Protein AF-A0ABD7MRT3-F1 (afdb_monomer)

Sequence (87 aa):
MLYPLFITISSAVLTITAAISATKAKPQHPLVGEKSAKASAWFGGASLLYLGAVILILLEMKWLAVTAGLIGLIAAATGFALSSFRK

Organism: Corynebacterium ulcerans (NCBI:txid65058)

Solvent-accessible surface area (backbone atoms only — not comparable to full-atom values): 4106 Å² total; per-residue (Å²): 115,66,66,67,46,52,52,32,51,52,50,20,53,55,24,44,53,33,18,58,27,12,68,31,93,73,38,81,35,94,65,24,64,37,60,19,68,68,18,17,52,26,12,42,51,15,17,53,26,17,52,49,18,45,55,26,50,76,69,66,39,55,69,60,17,51,51,30,40,52,55,15,49,54,29,36,52,50,13,30,47,53,14,60,65,72,133

Structure (mmCIF, N/CA/C/O backbone):
data_AF-A0ABD7MRT3-F1
#
_entry.id   AF-A0ABD7MRT3-F1
#
loop_
_atom_site.group_PDB
_atom_site.id
_atom_site.type_symbol
_atom_site.label_atom_id
_atom_site.label_alt_id
_atom_site.label_comp_id
_atom_site.label_asym_id
_atom_site.label_entity_id
_atom_site.label_seq_id
_atom_site.pdbx_PDB_ins_code
_atom_site.Cartn_x
_atom_site.Cartn_y
_atom_site.Cartn_z
_atom_site.occupancy
_atom_site.B_iso_or_equiv
_atom_site.auth_seq_id
_atom_site.auth_comp_id
_atom_site.auth_asym_id
_atom_site.auth_atom_id
_atom_site.pdbx_PDB_model_num
ATOM 1 N N . MET A 1 1 ? -14.537 -6.800 13.450 1.00 63.28 1 MET A N 1
ATOM 2 C CA . MET A 1 1 ? -13.538 -5.712 13.323 1.00 63.28 1 MET A CA 1
ATOM 3 C C . MET A 1 1 ? -12.160 -6.221 12.908 1.00 63.28 1 MET A C 1
ATOM 5 O O . MET A 1 1 ? -11.548 -5.615 12.044 1.00 63.28 1 MET A O 1
ATOM 9 N N . LEU A 1 2 ? -11.702 -7.356 13.449 1.00 80.94 2 LEU A N 1
ATOM 10 C CA . LEU A 1 2 ? -10.386 -7.931 13.139 1.00 80.94 2 LEU A CA 1
ATOM 11 C C . LEU A 1 2 ? -10.177 -8.274 11.653 1.00 80.94 2 LEU A C 1
ATOM 13 O O . LEU A 1 2 ? -9.141 -7.943 11.100 1.00 80.94 2 LEU A O 1
ATOM 17 N N . TYR A 1 3 ? -11.167 -8.873 10.986 1.00 85.12 3 TYR A N 1
ATOM 18 C CA . TYR A 1 3 ? -11.055 -9.255 9.571 1.00 85.12 3 TYR A CA 1
ATOM 19 C C . TYR A 1 3 ? -10.725 -8.086 8.612 1.00 85.12 3 TYR A C 1
ATOM 21 O O . TYR A 1 3 ? -9.692 -8.154 7.945 1.00 85.12 3 TYR A O 1
ATOM 29 N N . PRO A 1 4 ? -11.516 -6.989 8.551 1.00 85.75 4 PRO A N 1
ATOM 30 C CA . PRO A 1 4 ? -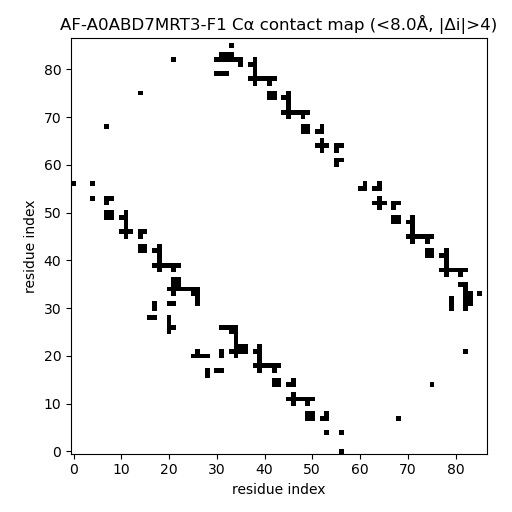11.182 -5.858 7.683 1.00 85.75 4 PRO A CA 1
ATOM 31 C C . PRO A 1 4 ? -9.871 -5.177 8.089 1.00 85.75 4 PRO A C 1
ATOM 33 O O . PRO A 1 4 ? -9.147 -4.694 7.224 1.00 85.75 4 PRO A O 1
ATOM 36 N N . LEU A 1 5 ? -9.526 -5.180 9.379 1.00 89.94 5 LEU A N 1
ATOM 37 C CA . LEU A 1 5 ? -8.257 -4.643 9.864 1.00 89.94 5 LEU A CA 1
ATOM 38 C C . LEU A 1 5 ? -7.063 -5.445 9.321 1.00 89.94 5 LEU A C 1
ATOM 40 O O . LEU A 1 5 ? -6.163 -4.860 8.723 1.00 89.94 5 LEU A O 1
ATOM 44 N N . PHE A 1 6 ? -7.082 -6.775 9.461 1.00 92.94 6 PHE A N 1
ATOM 45 C CA . PHE A 1 6 ? -6.011 -7.647 8.971 1.00 92.94 6 PHE A CA 1
ATOM 46 C C . PHE A 1 6 ? -5.828 -7.532 7.462 1.00 92.94 6 PHE A C 1
ATOM 48 O O . PHE A 1 6 ? -4.702 -7.354 7.010 1.00 92.94 6 PHE A O 1
ATOM 55 N N . ILE A 1 7 ? -6.919 -7.543 6.690 1.00 92.75 7 ILE A N 1
ATOM 56 C CA . ILE A 1 7 ? -6.845 -7.374 5.232 1.00 92.75 7 ILE A CA 1
ATOM 57 C C . ILE A 1 7 ? -6.217 -6.033 4.868 1.00 92.75 7 ILE A C 1
ATOM 59 O O . ILE A 1 7 ? -5.344 -5.979 4.009 1.00 92.75 7 ILE A O 1
ATOM 63 N N . THR A 1 8 ? -6.627 -4.952 5.530 1.00 93.25 8 THR A N 1
ATOM 64 C CA . THR A 1 8 ? -6.120 -3.610 5.217 1.00 93.25 8 THR A CA 1
ATOM 65 C C . THR A 1 8 ? -4.630 -3.487 5.549 1.00 93.25 8 THR A C 1
ATOM 67 O O . THR A 1 8 ? -3.871 -2.925 4.761 1.00 93.25 8 THR A O 1
ATOM 70 N N . ILE A 1 9 ? -4.183 -4.080 6.663 1.00 94.44 9 ILE A N 1
ATOM 71 C CA . ILE A 1 9 ? -2.759 -4.156 7.026 1.00 94.44 9 ILE A CA 1
ATOM 72 C C . ILE A 1 9 ? -1.982 -4.990 6.001 1.00 94.44 9 ILE A C 1
ATOM 74 O O . ILE A 1 9 ? -0.938 -4.547 5.523 1.00 94.44 9 ILE A O 1
ATOM 78 N N . SER A 1 10 ? -2.483 -6.168 5.623 1.00 95.62 10 SER A N 1
ATOM 79 C CA . SER A 1 10 ? -1.845 -7.015 4.609 1.00 95.62 10 SER A CA 1
ATOM 80 C C . SER A 1 10 ? -1.724 -6.298 3.265 1.00 95.62 10 SER A C 1
ATOM 82 O O . SER A 1 10 ? -0.664 -6.358 2.644 1.00 95.62 10 SER A O 1
ATOM 84 N N . SER A 1 11 ? -2.758 -5.564 2.848 1.00 94.06 11 SER A N 1
ATOM 85 C CA . SER A 1 11 ? -2.722 -4.732 1.644 1.00 94.06 11 SER A CA 1
ATOM 86 C C . SER A 1 11 ? -1.674 -3.627 1.742 1.00 94.06 11 SER A C 1
ATOM 88 O O . SER A 1 11 ? -0.916 -3.448 0.794 1.00 94.06 11 SER A O 1
ATOM 90 N N . ALA A 1 12 ? -1.561 -2.941 2.887 1.00 94.12 12 ALA A N 1
ATOM 91 C CA . ALA A 1 12 ? -0.523 -1.931 3.099 1.00 94.12 12 ALA A CA 1
ATOM 92 C C . ALA A 1 12 ? 0.884 -2.527 2.956 1.00 94.12 12 ALA A C 1
ATOM 94 O O . ALA A 1 12 ? 1.719 -1.977 2.242 1.00 94.12 12 ALA A O 1
ATOM 95 N N . VAL A 1 13 ? 1.144 -3.673 3.592 1.00 95.75 13 VAL A N 1
ATOM 96 C CA . VAL A 1 13 ? 2.441 -4.359 3.492 1.00 95.75 13 VAL A CA 1
ATOM 97 C C . VAL A 1 13 ? 2.731 -4.747 2.043 1.00 95.75 13 VAL A C 1
ATOM 99 O O . VAL A 1 13 ? 3.815 -4.451 1.541 1.00 95.75 13 VAL A O 1
ATOM 102 N N . LEU A 1 14 ? 1.751 -5.338 1.358 1.00 95.25 14 LEU A N 1
ATOM 103 C CA . LEU A 1 14 ? 1.868 -5.763 -0.035 1.00 95.25 14 LEU A CA 1
ATOM 104 C C . LEU A 1 14 ? 2.194 -4.591 -0.973 1.00 95.25 14 LEU A C 1
ATOM 106 O O . LEU A 1 14 ? 3.032 -4.718 -1.869 1.00 95.25 14 LEU A O 1
ATOM 110 N N . THR A 1 15 ? 1.558 -3.434 -0.781 1.00 95.19 15 THR A N 1
ATOM 111 C CA . THR A 1 15 ? 1.834 -2.253 -1.604 1.00 95.19 15 THR A CA 1
ATOM 112 C C . THR A 1 15 ? 3.163 -1.588 -1.246 1.00 95.19 15 THR A C 1
ATOM 114 O O . THR A 1 15 ? 3.834 -1.085 -2.147 1.00 95.19 15 THR A O 1
ATOM 117 N N . ILE A 1 16 ? 3.616 -1.646 0.012 1.00 95.62 16 ILE A N 1
ATOM 118 C CA . ILE A 1 16 ? 4.947 -1.150 0.409 1.00 95.62 16 ILE A CA 1
ATOM 119 C C . ILE A 1 16 ? 6.035 -1.987 -0.266 1.00 95.62 16 ILE A C 1
ATOM 121 O O . ILE A 1 16 ? 6.960 -1.442 -0.876 1.00 95.62 16 ILE A O 1
ATOM 125 N N . THR A 1 17 ? 5.923 -3.315 -0.205 1.00 94.69 17 THR A N 1
ATOM 126 C CA . THR A 1 17 ? 6.898 -4.216 -0.830 1.00 94.69 17 THR A CA 1
ATOM 127 C C . THR A 1 17 ? 6.898 -4.080 -2.351 1.00 94.69 17 THR A C 1
ATOM 129 O O . THR A 1 17 ? 7.972 -4.101 -2.963 1.00 94.69 17 THR A O 1
ATOM 132 N N . ALA A 1 18 ? 5.731 -3.858 -2.964 1.00 91.56 18 ALA A N 1
ATOM 133 C CA . ALA A 1 18 ? 5.618 -3.545 -4.387 1.00 91.56 18 ALA A CA 1
ATOM 134 C C . ALA A 1 18 ? 6.297 -2.210 -4.739 1.00 91.56 18 ALA A C 1
ATOM 136 O O . ALA A 1 18 ? 7.078 -2.159 -5.690 1.00 91.56 18 ALA A O 1
ATOM 137 N N . ALA A 1 19 ? 6.080 -1.152 -3.950 1.00 92.88 19 ALA A N 1
ATOM 138 C CA . ALA A 1 19 ? 6.709 0.151 -4.165 1.00 92.88 19 ALA A CA 1
ATOM 139 C C . ALA A 1 19 ? 8.239 0.039 -4.152 1.00 92.88 19 ALA A C 1
ATOM 141 O O . ALA A 1 19 ? 8.907 0.468 -5.093 1.00 92.88 19 ALA A O 1
ATOM 142 N N . ILE A 1 20 ? 8.796 -0.627 -3.137 1.00 92.19 20 ILE A N 1
ATOM 143 C CA . ILE A 1 20 ? 10.243 -0.843 -3.026 1.00 92.19 20 ILE A CA 1
ATOM 144 C C . ILE A 1 20 ? 10.750 -1.659 -4.221 1.00 92.19 20 ILE A C 1
ATOM 146 O O . ILE A 1 20 ? 11.742 -1.284 -4.849 1.00 92.19 20 ILE A O 1
ATOM 150 N N . SER A 1 21 ? 10.068 -2.749 -4.585 1.00 91.50 21 SER A N 1
ATOM 151 C CA . SER A 1 21 ? 10.475 -3.585 -5.720 1.00 91.50 21 SER A CA 1
ATOM 152 C C . SER A 1 21 ? 10.438 -2.840 -7.059 1.00 91.50 21 SER A C 1
ATOM 154 O O . SER A 1 21 ? 11.298 -3.092 -7.900 1.00 91.50 21 SER A O 1
ATOM 156 N N . ALA A 1 22 ? 9.510 -1.899 -7.255 1.00 89.12 22 ALA A N 1
ATOM 157 C CA . ALA A 1 22 ? 9.399 -1.090 -8.475 1.00 89.12 22 ALA A CA 1
ATOM 158 C C . ALA A 1 22 ? 10.573 -0.126 -8.701 1.00 89.12 22 ALA A C 1
ATOM 160 O O . ALA A 1 22 ? 10.784 0.333 -9.826 1.00 89.12 22 ALA A O 1
ATOM 161 N N . THR A 1 23 ? 11.372 0.149 -7.667 1.00 89.62 23 THR A N 1
ATOM 162 C CA . THR A 1 23 ? 12.602 0.952 -7.784 1.00 89.62 23 THR A CA 1
ATOM 163 C C . THR A 1 23 ? 13.838 0.123 -8.143 1.00 89.62 23 THR A C 1
ATOM 165 O O . THR A 1 23 ? 14.832 0.673 -8.632 1.00 89.62 23 THR A O 1
ATOM 168 N N . LYS A 1 24 ? 13.790 -1.201 -7.940 1.00 88.56 24 LYS A N 1
ATOM 169 C CA . LYS A 1 24 ? 14.928 -2.099 -8.166 1.00 88.56 24 LYS A CA 1
ATOM 170 C C . LYS A 1 24 ? 15.180 -2.303 -9.660 1.00 88.56 24 LYS A C 1
ATOM 172 O O . LYS A 1 24 ? 14.260 -2.306 -10.466 1.00 88.56 24 LYS A O 1
ATOM 177 N N . ALA A 1 25 ? 16.448 -2.511 -10.026 1.00 82.62 25 ALA A N 1
ATOM 178 C CA . ALA A 1 25 ? 16.846 -2.798 -11.409 1.00 82.62 25 ALA A CA 1
ATOM 179 C C . ALA A 1 25 ? 16.247 -4.110 -11.944 1.00 82.62 25 ALA A C 1
ATOM 181 O O . ALA A 1 25 ? 15.918 -4.194 -13.121 1.00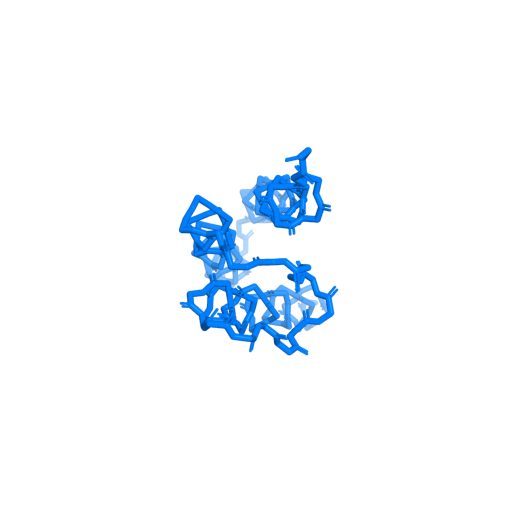 82.62 25 ALA A O 1
ATOM 182 N N . LYS A 1 26 ? 16.085 -5.108 -11.067 1.00 86.38 26 LYS A N 1
ATOM 183 C CA . LYS A 1 26 ? 15.383 -6.366 -11.338 1.00 86.38 26 LYS A CA 1
ATOM 184 C C . LYS A 1 26 ? 14.275 -6.535 -10.292 1.00 86.38 26 LYS A C 1
ATOM 186 O O . LYS A 1 26 ? 14.586 -6.922 -9.161 1.00 86.38 26 LYS A O 1
ATOM 191 N N . PRO A 1 27 ? 13.025 -6.167 -10.608 1.00 85.94 27 PRO A N 1
ATOM 192 C CA . PRO A 1 27 ? 11.895 -6.400 -9.719 1.00 85.94 27 PRO A CA 1
ATOM 193 C C . PRO A 1 27 ? 11.702 -7.898 -9.457 1.00 85.94 27 PRO A C 1
ATOM 195 O O . PRO A 1 27 ? 11.924 -8.720 -10.339 1.00 85.94 27 PRO A O 1
ATOM 198 N N . GLN A 1 28 ? 11.308 -8.250 -8.235 1.00 87.81 28 GLN A N 1
ATOM 199 C CA . GLN A 1 28 ? 11.008 -9.637 -7.837 1.00 87.81 28 GLN A CA 1
ATOM 200 C C . GLN A 1 28 ? 9.578 -9.790 -7.305 1.00 87.81 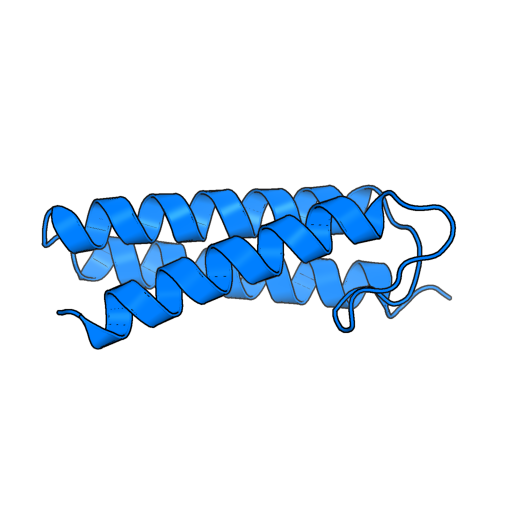28 GLN A C 1
ATOM 202 O O . GLN A 1 28 ? 9.131 -10.895 -7.016 1.00 87.81 28 GLN A O 1
ATOM 207 N N . HIS A 1 29 ? 8.866 -8.677 -7.132 1.00 88.12 29 HIS A N 1
ATOM 208 C CA . HIS A 1 29 ? 7.520 -8.675 -6.586 1.00 88.12 29 HIS A CA 1
ATOM 209 C C . HIS A 1 29 ? 6.499 -9.025 -7.679 1.00 88.12 29 HIS A C 1
ATOM 211 O O . HIS A 1 29 ? 6.543 -8.409 -8.740 1.00 88.12 29 HIS A O 1
ATOM 217 N N . PRO A 1 30 ? 5.528 -9.922 -7.427 1.00 88.06 30 PRO A N 1
ATOM 218 C CA . PRO A 1 30 ? 4.579 -10.381 -8.450 1.00 88.06 30 PRO A CA 1
ATOM 219 C C . PRO A 1 30 ? 3.685 -9.266 -9.015 1.00 88.06 30 PRO A C 1
ATOM 221 O O . PRO A 1 30 ? 3.187 -9.374 -10.127 1.00 88.06 30 PRO A O 1
ATOM 224 N N . LEU A 1 31 ? 3.500 -8.175 -8.265 1.00 87.12 31 LEU A N 1
ATOM 225 C CA . LEU A 1 31 ? 2.764 -6.987 -8.724 1.00 87.12 31 LEU A CA 1
ATOM 226 C C . LEU A 1 31 ? 3.609 -5.999 -9.548 1.00 8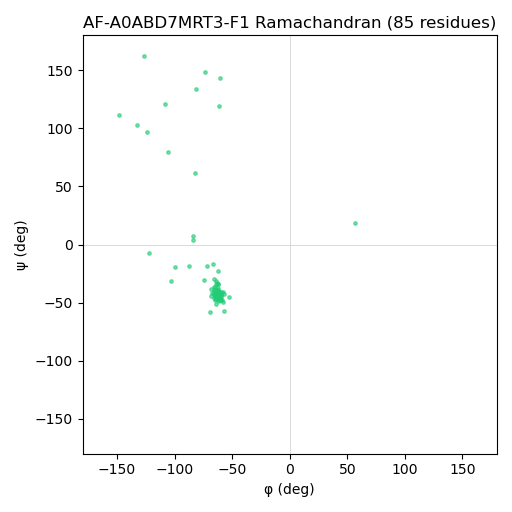7.12 31 LEU A C 1
ATOM 228 O O . LEU A 1 31 ? 3.130 -4.914 -9.862 1.00 87.12 31 LEU A O 1
ATOM 232 N N . VAL A 1 32 ? 4.872 -6.310 -9.837 1.00 89.94 32 VAL A N 1
ATOM 233 C CA . VAL A 1 32 ? 5.796 -5.395 -10.512 1.00 89.94 32 VAL A CA 1
ATOM 234 C C . VAL A 1 32 ? 6.506 -6.138 -11.635 1.00 89.94 32 VAL A C 1
ATOM 236 O O . VAL A 1 32 ? 7.443 -6.889 -11.375 1.00 89.94 32 VAL A O 1
ATOM 239 N N . GLY A 1 33 ? 6.085 -5.901 -12.879 1.00 86.75 33 GLY A N 1
ATOM 240 C CA . GLY A 1 33 ? 6.746 -6.471 -14.057 1.00 86.75 33 GLY A CA 1
ATOM 241 C C . GLY A 1 33 ? 8.131 -5.862 -14.291 1.00 86.75 33 GLY A C 1
ATOM 242 O O . GLY A 1 33 ? 9.145 -6.553 -14.266 1.00 86.75 33 GLY A O 1
ATOM 243 N N . GLU A 1 34 ? 8.184 -4.542 -14.454 1.00 87.31 34 GLU A N 1
ATOM 244 C CA . GLU A 1 34 ? 9.404 -3.798 -14.762 1.00 87.31 34 GLU A CA 1
ATOM 245 C C . GLU A 1 34 ? 9.671 -2.646 -13.787 1.00 87.31 34 GLU A C 1
ATOM 247 O O . GLU A 1 34 ? 8.787 -2.151 -13.078 1.00 87.31 34 GLU A O 1
ATOM 252 N N . LYS A 1 35 ? 10.925 -2.176 -13.780 1.00 88.75 35 LYS A N 1
ATOM 253 C CA . LYS A 1 35 ? 11.332 -0.988 -13.025 1.00 88.75 35 LYS A CA 1
ATOM 254 C C . LYS A 1 35 ? 10.566 0.234 -13.532 1.00 88.75 35 LYS A C 1
ATOM 256 O O . LYS A 1 35 ? 10.742 0.668 -14.671 1.00 88.75 35 LYS A O 1
ATOM 261 N N . SER A 1 36 ? 9.787 0.856 -12.654 1.00 88.25 36 SER A N 1
ATOM 262 C CA . SER A 1 36 ? 8.996 2.038 -12.986 1.00 88.25 36 SER A CA 1
ATOM 263 C C . SER A 1 36 ? 8.865 2.954 -11.772 1.00 88.25 36 SER A C 1
ATOM 265 O O . SER A 1 36 ? 8.181 2.644 -10.798 1.00 88.25 36 SER A O 1
ATOM 267 N N . ALA A 1 37 ? 9.507 4.126 -11.840 1.00 88.12 37 ALA A N 1
ATOM 268 C CA . ALA A 1 37 ? 9.428 5.139 -10.782 1.00 88.12 37 ALA A CA 1
ATOM 269 C C . ALA A 1 37 ? 7.990 5.650 -10.584 1.00 88.12 37 ALA A C 1
ATOM 271 O O . ALA A 1 37 ? 7.564 5.900 -9.459 1.00 88.12 37 ALA A O 1
ATOM 272 N N . LYS A 1 38 ? 7.214 5.733 -11.675 1.00 89.50 38 LYS A N 1
ATOM 273 C CA . LYS A 1 38 ? 5.790 6.083 -11.613 1.00 89.50 38 LYS A CA 1
ATOM 274 C C . LYS A 1 38 ? 4.994 5.000 -10.885 1.00 89.50 38 LYS A C 1
ATOM 276 O O . LYS A 1 38 ? 4.219 5.333 -9.997 1.00 89.50 38 LYS A O 1
ATOM 281 N N . ALA A 1 39 ? 5.222 3.721 -11.199 1.00 89.31 39 ALA A N 1
ATOM 282 C CA . ALA A 1 39 ? 4.567 2.619 -10.491 1.00 89.31 39 ALA A CA 1
ATOM 283 C C . ALA A 1 39 ? 4.907 2.618 -8.993 1.00 89.31 39 ALA A C 1
ATOM 285 O O . ALA A 1 39 ? 4.014 2.458 -8.165 1.00 89.31 39 ALA A O 1
ATOM 286 N N . SER A 1 40 ? 6.169 2.885 -8.634 1.00 91.25 40 SER A N 1
ATOM 287 C CA . SER A 1 40 ? 6.587 3.022 -7.234 1.00 91.25 40 SER A CA 1
ATOM 288 C C . SER A 1 40 ? 5.809 4.109 -6.490 1.00 91.25 40 SER A C 1
ATOM 290 O O . SER A 1 40 ? 5.422 3.887 -5.346 1.00 91.25 40 SER A O 1
ATOM 292 N N . ALA A 1 41 ? 5.573 5.268 -7.114 1.00 92.88 41 ALA A N 1
ATOM 293 C CA . ALA A 1 41 ? 4.801 6.347 -6.499 1.00 92.88 41 ALA A CA 1
ATOM 294 C C . ALA A 1 41 ? 3.334 5.941 -6.272 1.00 92.88 41 ALA A C 1
ATOM 296 O O . ALA A 1 41 ? 2.783 6.201 -5.206 1.00 92.88 41 ALA A O 1
ATOM 297 N N . TRP A 1 42 ? 2.727 5.239 -7.234 1.00 94.62 42 TRP A N 1
ATOM 298 C CA . TRP A 1 42 ? 1.358 4.728 -7.117 1.00 94.62 42 TRP A CA 1
ATOM 299 C C . TRP A 1 42 ? 1.208 3.667 -6.020 1.00 94.62 42 TRP A C 1
ATOM 301 O O . TRP A 1 42 ? 0.290 3.758 -5.205 1.00 94.62 42 TRP A O 1
ATOM 311 N N . PHE A 1 43 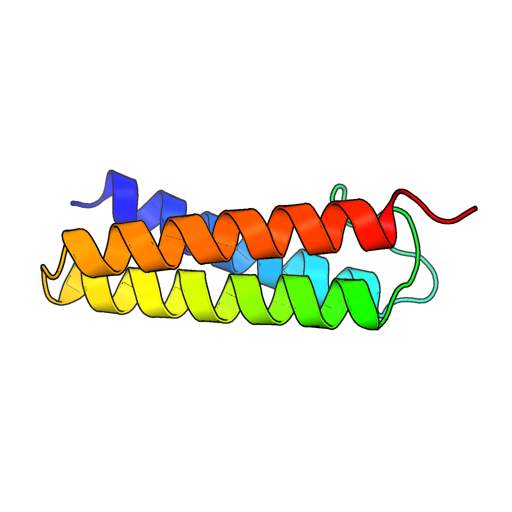? 2.137 2.712 -5.928 1.00 94.31 43 PHE A N 1
ATOM 312 C CA . PHE A 1 43 ? 2.158 1.735 -4.836 1.00 94.31 43 PHE A CA 1
ATOM 313 C C . PHE A 1 43 ? 2.440 2.385 -3.472 1.00 94.31 43 PHE A C 1
ATOM 315 O O . PHE A 1 43 ? 1.834 2.009 -2.467 1.00 94.31 43 PHE A O 1
ATOM 322 N N . GLY A 1 44 ? 3.306 3.401 -3.424 1.00 94.12 44 GLY A N 1
ATOM 323 C CA . GLY A 1 44 ? 3.541 4.199 -2.219 1.00 94.12 44 GLY A CA 1
ATOM 324 C C . GLY A 1 44 ? 2.279 4.937 -1.760 1.00 94.12 44 GLY A C 1
ATOM 325 O O . GLY A 1 44 ? 1.911 4.857 -0.590 1.00 94.12 44 GLY A O 1
ATOM 326 N N . GLY A 1 45 ? 1.559 5.574 -2.687 1.00 93.44 45 GLY A N 1
ATOM 327 C CA . GLY A 1 45 ? 0.276 6.226 -2.411 1.00 93.44 45 GLY A CA 1
ATOM 328 C C . GLY A 1 45 ? -0.795 5.247 -1.922 1.00 93.44 45 GLY A C 1
ATOM 329 O O . GLY A 1 45 ? -1.459 5.514 -0.921 1.00 93.44 45 GLY A O 1
ATOM 330 N N . ALA A 1 46 ? -0.908 4.078 -2.560 1.00 95.25 46 ALA A N 1
ATOM 331 C CA . ALA A 1 46 ? -1.801 3.008 -2.115 1.00 95.25 46 ALA A CA 1
ATOM 332 C C . ALA A 1 46 ? -1.485 2.555 -0.679 1.00 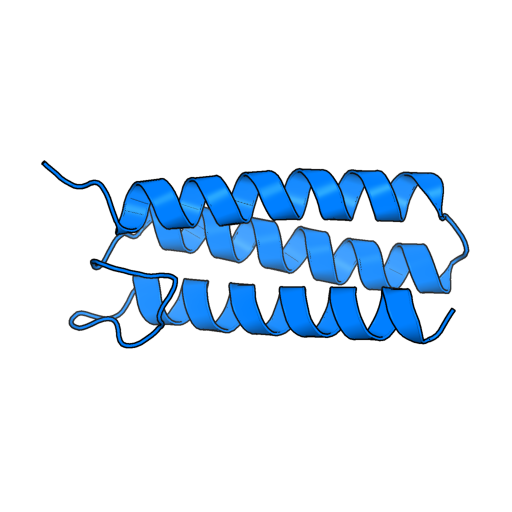95.25 46 ALA A C 1
ATOM 334 O O . ALA A 1 46 ? -2.390 2.382 0.132 1.00 95.25 46 ALA A O 1
ATOM 335 N N . SER A 1 47 ? -0.198 2.446 -0.340 1.00 95.12 47 SER A N 1
ATOM 336 C CA . SER A 1 47 ? 0.253 2.075 1.005 1.00 95.12 47 SER A CA 1
ATOM 337 C C . SER A 1 47 ? -0.185 3.080 2.063 1.00 95.12 47 SER A C 1
ATOM 339 O O . SER A 1 47 ? -0.699 2.689 3.108 1.00 95.12 47 SER A O 1
ATOM 341 N N . LEU A 1 48 ? -0.023 4.377 1.785 1.00 96.50 48 LEU A N 1
ATOM 342 C CA . LEU A 1 48 ? -0.462 5.441 2.689 1.00 96.50 48 LEU A CA 1
ATOM 343 C C . LEU A 1 48 ? -1.981 5.430 2.875 1.00 96.50 48 LEU A C 1
ATOM 345 O O . LEU A 1 48 ? -2.457 5.612 3.992 1.00 96.50 48 LEU A O 1
ATOM 349 N N . LEU A 1 49 ? -2.739 5.163 1.810 1.00 96.38 49 LEU A N 1
ATOM 350 C CA . LEU A 1 49 ? -4.195 5.041 1.877 1.00 96.38 49 LEU A CA 1
ATOM 351 C C . LEU A 1 49 ? -4.638 3.830 2.700 1.00 96.38 49 LEU A C 1
ATOM 353 O O . LEU A 1 49 ? -5.556 3.961 3.506 1.00 96.38 49 LEU A O 1
ATOM 357 N N . TYR A 1 50 ? -3.971 2.681 2.565 1.00 96.50 50 TYR A N 1
ATOM 358 C CA . TYR A 1 50 ? -4.264 1.514 3.396 1.00 96.50 50 TYR A CA 1
ATOM 359 C C . TYR A 1 50 ? -3.878 1.737 4.863 1.00 96.50 50 TYR A C 1
ATOM 361 O O . TYR A 1 50 ? -4.671 1.421 5.745 1.00 96.50 50 TYR A O 1
ATOM 369 N N . LEU A 1 51 ? -2.729 2.356 5.156 1.00 95.94 51 LEU A N 1
ATOM 370 C CA . LEU A 1 51 ? -2.370 2.739 6.530 1.00 95.94 51 LEU A CA 1
ATOM 371 C C . LEU A 1 51 ? -3.364 3.753 7.119 1.00 95.94 51 LEU A C 1
ATOM 373 O O . LEU A 1 51 ? -3.790 3.608 8.264 1.00 95.94 51 LEU A O 1
ATOM 377 N N . GLY A 1 52 ? -3.796 4.737 6.328 1.00 94.94 52 GLY A N 1
ATOM 378 C CA . GLY A 1 52 ? -4.854 5.670 6.713 1.00 94.94 52 GLY A CA 1
ATOM 379 C C . GLY A 1 52 ? -6.184 4.959 6.974 1.00 94.94 52 GLY A C 1
ATOM 380 O O . GLY A 1 52 ? -6.842 5.232 7.975 1.00 94.94 52 GLY A O 1
ATOM 381 N N . ALA A 1 53 ? -6.553 3.989 6.135 1.00 94.12 53 ALA A N 1
ATOM 382 C CA . ALA A 1 53 ? -7.745 3.170 6.328 1.00 94.12 53 ALA A CA 1
ATOM 383 C C . ALA A 1 53 ? -7.672 2.339 7.620 1.00 94.12 53 ALA A C 1
ATOM 385 O O . ALA A 1 53 ? -8.679 2.238 8.314 1.00 94.12 53 ALA A O 1
ATOM 386 N N . VAL A 1 54 ? -6.500 1.817 8.003 1.00 94.44 54 VAL A N 1
ATOM 387 C CA . VAL A 1 54 ? -6.300 1.147 9.304 1.00 94.44 54 VAL A CA 1
ATOM 388 C C . VAL A 1 54 ? -6.631 2.094 10.458 1.00 94.44 54 VAL A C 1
ATOM 390 O O . VAL A 1 54 ? -7.405 1.722 11.339 1.00 94.44 54 VAL A O 1
ATOM 393 N N . ILE A 1 55 ? -6.115 3.327 10.432 1.00 95.00 55 ILE A N 1
ATOM 394 C CA . ILE A 1 55 ? -6.410 4.337 11.462 1.00 95.00 55 ILE A CA 1
ATOM 395 C C . ILE A 1 55 ? -7.915 4.640 11.499 1.00 95.00 55 ILE A C 1
ATOM 397 O O . ILE A 1 55 ? -8.520 4.639 12.567 1.00 95.00 55 ILE A O 1
ATOM 401 N N . LEU A 1 56 ? -8.547 4.827 10.338 1.00 95.50 56 LEU A N 1
ATOM 402 C CA . LEU A 1 56 ? -9.984 5.101 10.241 1.00 95.50 56 LEU A CA 1
ATOM 403 C C . LEU A 1 56 ? -10.850 3.932 10.739 1.00 95.50 56 LEU A C 1
ATOM 405 O O . LEU A 1 56 ? -11.902 4.171 11.329 1.00 95.50 56 LEU A O 1
ATOM 409 N N . ILE A 1 57 ? -10.416 2.680 10.548 1.00 92.88 57 ILE A N 1
ATOM 410 C CA . ILE A 1 57 ? -11.082 1.495 11.115 1.00 92.88 57 ILE A CA 1
ATOM 411 C C . ILE A 1 57 ? -11.006 1.522 12.644 1.00 92.88 57 ILE A C 1
ATOM 413 O O . ILE A 1 57 ? -12.013 1.246 13.294 1.00 92.88 57 ILE A O 1
ATOM 417 N N . LEU A 1 58 ? -9.843 1.859 13.213 1.00 93.56 58 LEU A N 1
ATOM 418 C CA . LEU A 1 58 ? -9.650 1.939 14.666 1.00 93.56 58 LEU A CA 1
ATOM 419 C C . LEU A 1 58 ? -10.477 3.063 15.309 1.00 93.56 58 LEU A C 1
ATOM 421 O O . LEU A 1 58 ? -10.908 2.918 16.446 1.00 93.56 58 LEU A O 1
ATOM 425 N N . LEU A 1 59 ? -10.738 4.145 14.572 1.00 94.50 59 LEU A N 1
ATOM 426 C CA . LEU A 1 59 ? -11.618 5.247 14.984 1.00 94.50 59 LEU A CA 1
ATOM 427 C C . LEU A 1 59 ? -13.109 4.982 14.698 1.00 94.50 59 LEU A C 1
ATOM 429 O O . LEU A 1 59 ? -13.928 5.890 14.808 1.00 94.50 59 LEU A O 1
ATOM 433 N N . GLU A 1 60 ? -13.465 3.769 14.267 1.00 90.75 60 GLU A N 1
ATOM 434 C CA . GLU A 1 60 ? -14.818 3.368 13.857 1.00 90.75 60 GLU A CA 1
ATOM 435 C C . GLU A 1 60 ? -15.446 4.211 12.723 1.00 90.75 60 GLU A C 1
ATOM 437 O O . GLU A 1 60 ? -16.648 4.129 12.451 1.00 90.75 60 GLU A O 1
ATOM 442 N N . MET A 1 61 ? -14.636 4.954 11.962 1.00 92.50 61 MET A N 1
ATOM 443 C CA . MET A 1 61 ? -15.058 5.771 10.818 1.00 92.50 61 MET A CA 1
ATOM 444 C C . MET A 1 61 ? -15.202 4.920 9.546 1.00 92.50 61 MET A C 1
ATOM 446 O O . MET A 1 61 ? -14.518 5.119 8.537 1.00 92.50 61 MET A O 1
ATOM 450 N N . LYS A 1 62 ? -16.113 3.941 9.593 1.00 87.44 62 LYS A N 1
ATOM 451 C CA . LYS A 1 62 ? -16.243 2.850 8.606 1.00 87.44 62 LYS A CA 1
ATOM 452 C C . LYS A 1 62 ? -16.352 3.337 7.158 1.00 87.44 62 LYS A C 1
ATOM 454 O O . LYS A 1 62 ? -15.663 2.812 6.291 1.00 87.44 62 LYS A O 1
ATOM 459 N N . TRP A 1 63 ? -17.174 4.353 6.895 1.00 92.38 63 TRP A N 1
ATOM 460 C CA . TRP A 1 63 ? -17.372 4.878 5.539 1.00 92.38 63 TRP A CA 1
ATOM 461 C C . TRP A 1 63 ? -16.100 5.487 4.945 1.00 92.38 63 TRP A C 1
ATOM 463 O O . TRP A 1 63 ? -15.763 5.201 3.800 1.00 92.38 63 TRP A O 1
ATOM 473 N N . LEU A 1 64 ? -15.354 6.269 5.729 1.00 93.31 64 LEU A N 1
ATOM 474 C CA . LEU A 1 64 ? -14.097 6.860 5.267 1.00 93.31 64 LEU A CA 1
ATOM 475 C C . LEU A 1 64 ? -13.023 5.793 5.050 1.00 93.31 64 LEU A C 1
ATOM 477 O O . LEU A 1 64 ? -12.280 5.874 4.075 1.00 93.31 64 LEU A O 1
ATOM 481 N N . ALA A 1 65 ? -12.965 4.779 5.918 1.00 92.38 65 ALA A N 1
ATOM 482 C CA . ALA A 1 65 ? -12.041 3.661 5.760 1.00 92.38 65 ALA A CA 1
ATOM 483 C C . ALA A 1 65 ? -12.285 2.884 4.458 1.00 92.38 65 ALA A C 1
ATOM 485 O O . ALA A 1 65 ? -11.334 2.553 3.752 1.00 92.38 65 ALA A O 1
ATOM 486 N N . VAL A 1 66 ? -13.553 2.630 4.115 1.00 93.06 66 VAL A N 1
ATOM 487 C CA . VAL A 1 66 ? -13.927 1.971 2.854 1.00 93.06 66 VAL A CA 1
ATOM 488 C C . VAL A 1 66 ? -13.496 2.816 1.660 1.00 93.06 66 VAL A C 1
ATOM 490 O O . VAL A 1 66 ? -12.845 2.300 0.754 1.00 93.06 66 VAL A O 1
ATOM 493 N N . THR A 1 67 ? -13.790 4.117 1.673 1.00 94.81 67 THR A N 1
ATOM 494 C CA . THR A 1 67 ? -13.393 5.027 0.591 1.00 94.81 67 THR A CA 1
ATOM 495 C C . THR A 1 67 ? -11.875 5.077 0.431 1.00 94.81 67 THR A C 1
ATOM 497 O O . THR A 1 67 ? -11.373 4.931 -0.681 1.00 94.81 67 THR A O 1
ATOM 500 N N . ALA A 1 68 ? -11.127 5.202 1.531 1.00 94.56 68 ALA A N 1
ATOM 501 C CA . ALA A 1 68 ? -9.667 5.175 1.508 1.00 94.56 68 ALA A CA 1
ATOM 502 C C . ALA A 1 68 ? -9.130 3.845 0.951 1.00 94.56 68 ALA A C 1
ATOM 504 O O . ALA A 1 68 ? -8.241 3.852 0.101 1.00 94.56 68 ALA A O 1
ATOM 505 N N . GLY A 1 69 ? -9.714 2.713 1.352 1.00 93.88 69 GLY A N 1
ATOM 506 C CA . GLY A 1 69 ? -9.354 1.391 0.837 1.00 93.88 69 GLY A CA 1
ATOM 507 C C . GLY A 1 69 ? -9.635 1.221 -0.661 1.00 93.88 69 GLY A C 1
ATOM 508 O O . GLY A 1 69 ? -8.810 0.646 -1.372 1.00 93.88 69 GLY A O 1
ATOM 509 N N . LEU A 1 70 ? -10.753 1.756 -1.162 1.00 95.62 70 LEU A N 1
ATOM 510 C CA . LEU A 1 70 ? -11.098 1.730 -2.588 1.00 95.62 70 LEU A CA 1
ATOM 511 C C . LEU A 1 70 ? -10.159 2.606 -3.422 1.00 95.62 70 LEU A C 1
ATOM 513 O O . LEU A 1 70 ? -9.674 2.164 -4.463 1.00 95.62 70 LEU A O 1
ATOM 517 N N . ILE A 1 71 ? -9.845 3.818 -2.957 1.00 96.44 71 ILE A N 1
ATOM 518 C CA . ILE A 1 71 ? -8.863 4.682 -3.629 1.00 96.44 71 ILE A CA 1
ATOM 519 C C . ILE A 1 71 ? -7.483 4.005 -3.607 1.00 96.44 71 ILE A C 1
ATOM 521 O O . ILE A 1 71 ? -6.782 4.009 -4.619 1.00 96.44 71 ILE A O 1
ATOM 525 N N . GLY A 1 72 ? -7.117 3.359 -2.494 1.00 94.50 72 GLY A N 1
ATOM 526 C CA . GLY A 1 72 ? -5.885 2.578 -2.374 1.00 94.50 72 GLY A CA 1
ATOM 527 C C . GLY A 1 72 ? -5.821 1.431 -3.384 1.00 94.50 72 GLY A C 1
ATOM 528 O O . GLY A 1 72 ? -4.791 1.236 -4.029 1.0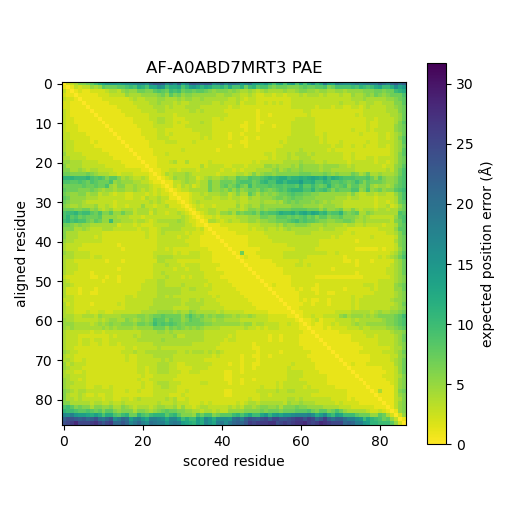0 94.50 72 GLY A O 1
ATOM 529 N N . LEU A 1 73 ? -6.939 0.734 -3.601 1.00 94.50 73 LEU A N 1
ATOM 530 C CA . LEU A 1 73 ? -7.044 -0.335 -4.594 1.00 94.50 73 LEU A CA 1
ATOM 531 C C . LEU A 1 73 ? -6.850 0.189 -6.021 1.00 94.50 73 LEU A C 1
ATOM 533 O O . LEU A 1 73 ? -6.085 -0.392 -6.789 1.00 94.50 73 LEU A O 1
ATOM 537 N N . ILE A 1 74 ? -7.497 1.303 -6.369 1.00 96.69 74 ILE A N 1
ATOM 538 C CA . ILE A 1 74 ? -7.342 1.945 -7.683 1.00 96.69 74 ILE A CA 1
ATOM 539 C C . ILE A 1 74 ? -5.888 2.384 -7.890 1.00 96.69 74 ILE A C 1
ATOM 541 O O . ILE A 1 74 ? -5.316 2.167 -8.962 1.00 96.69 74 ILE A O 1
ATOM 545 N N . ALA A 1 75 ? -5.259 2.950 -6.859 1.00 94.81 75 ALA A N 1
ATOM 546 C CA . ALA A 1 75 ? -3.858 3.341 -6.904 1.00 94.81 75 ALA A CA 1
ATOM 547 C C . ALA A 1 75 ? -2.930 2.131 -7.118 1.00 94.81 75 ALA A C 1
ATOM 549 O O . ALA A 1 75 ? -2.050 2.179 -7.979 1.00 94.81 75 ALA A O 1
ATOM 550 N N . ALA A 1 76 ? -3.161 1.022 -6.410 1.00 93.31 76 ALA A N 1
ATOM 551 C CA . ALA A 1 76 ? -2.398 -0.214 -6.579 1.00 93.31 76 ALA A CA 1
ATOM 552 C C . ALA A 1 76 ? -2.579 -0.819 -7.982 1.00 93.31 76 ALA A C 1
ATOM 554 O O . ALA A 1 76 ? -1.594 -1.196 -8.617 1.00 93.31 76 ALA A O 1
ATOM 555 N N . ALA A 1 77 ? -3.810 -0.851 -8.501 1.00 93.81 77 ALA A N 1
ATOM 556 C CA . ALA A 1 77 ? -4.103 -1.314 -9.858 1.00 93.81 77 ALA A CA 1
ATOM 557 C C . ALA A 1 77 ? -3.419 -0.438 -10.921 1.00 93.81 77 ALA A C 1
ATOM 559 O O . ALA A 1 77 ? -2.866 -0.952 -11.893 1.00 93.81 77 ALA A O 1
ATOM 560 N N . THR A 1 78 ? -3.384 0.878 -10.706 1.00 93.44 78 THR A N 1
ATOM 561 C CA . THR A 1 78 ? -2.680 1.821 -11.587 1.00 93.44 78 THR A CA 1
ATOM 562 C C . THR A 1 78 ? -1.167 1.590 -11.549 1.00 93.44 78 THR A C 1
ATOM 564 O O . THR A 1 78 ? -0.521 1.552 -12.596 1.00 93.44 78 THR A O 1
ATOM 567 N N . GLY A 1 79 ? -0.590 1.360 -10.365 1.00 90.44 79 GLY A N 1
ATOM 568 C CA . GLY A 1 79 ? 0.820 0.986 -10.212 1.00 90.44 79 GLY A CA 1
ATOM 569 C C . GLY A 1 79 ? 1.163 -0.332 -10.912 1.00 90.44 79 GLY A C 1
ATOM 570 O O . GLY A 1 79 ? 2.176 -0.423 -11.612 1.00 90.44 79 GLY A O 1
ATOM 571 N N . PHE A 1 80 ? 0.288 -1.333 -10.798 1.00 92.56 80 PHE A N 1
ATOM 572 C CA . PHE A 1 80 ? 0.423 -2.608 -11.500 1.00 92.56 80 PHE A CA 1
ATOM 573 C C . PHE A 1 80 ? 0.392 -2.415 -13.019 1.00 92.56 80 PHE A C 1
ATOM 575 O O . PHE A 1 80 ? 1.291 -2.883 -13.718 1.00 92.56 80 PHE A O 1
ATOM 582 N N . ALA A 1 81 ? -0.578 -1.657 -13.534 1.00 92.38 81 ALA A N 1
ATOM 583 C CA . ALA A 1 81 ? -0.678 -1.383 -14.963 1.00 92.38 81 ALA A CA 1
ATOM 584 C C . ALA A 1 81 ? 0.575 -0.663 -15.498 1.0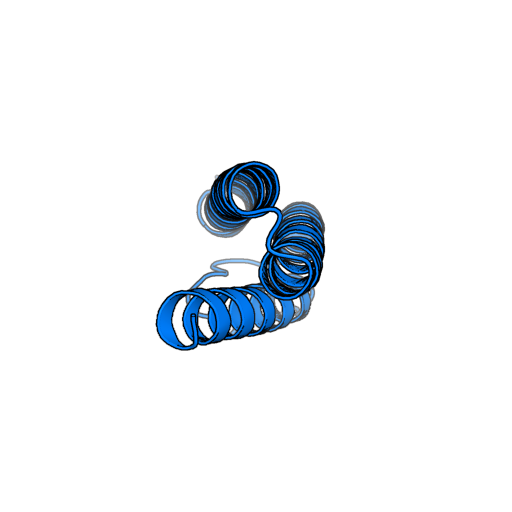0 92.38 81 ALA A C 1
ATOM 586 O O . ALA A 1 81 ? 1.121 -1.052 -16.526 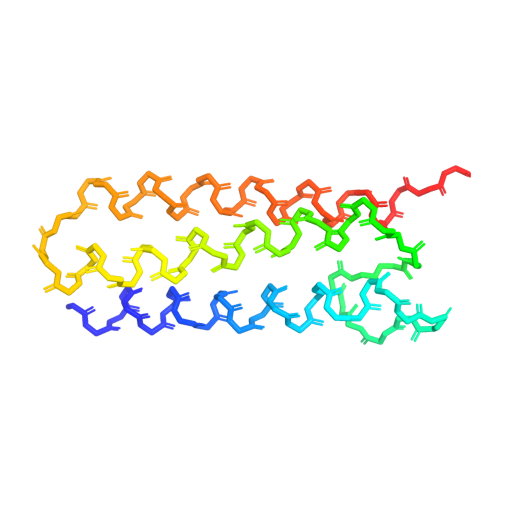1.00 92.38 81 ALA A O 1
ATOM 587 N N . LEU A 1 82 ? 1.088 0.331 -14.766 1.00 88.94 82 LEU A N 1
ATOM 588 C CA . LEU A 1 82 ? 2.280 1.102 -15.145 1.00 88.94 82 LEU A CA 1
ATOM 589 C C . LEU A 1 82 ? 3.605 0.337 -15.037 1.00 88.94 82 LEU A C 1
ATOM 591 O O . LEU A 1 82 ? 4.614 0.805 -15.570 1.00 88.94 82 LEU A O 1
ATOM 595 N N . SER A 1 83 ? 3.637 -0.767 -14.294 1.00 89.69 83 SER A N 1
ATOM 596 C CA . SER A 1 83 ? 4.814 -1.639 -14.192 1.00 89.69 83 SER A CA 1
ATOM 597 C C . SER A 1 83 ? 4.721 -2.869 -15.092 1.00 89.69 83 SER A C 1
ATOM 599 O O . SER A 1 83 ? 5.754 -3.458 -15.378 1.00 89.69 83 SER A O 1
ATOM 601 N N . SER A 1 84 ? 3.524 -3.247 -15.548 1.00 84.69 84 SER A N 1
ATOM 602 C CA . SER A 1 84 ? 3.304 -4.450 -16.366 1.00 84.69 84 SER A CA 1
ATOM 603 C C . SER A 1 84 ? 3.100 -4.143 -17.850 1.00 84.69 84 SER A C 1
ATOM 605 O O . SER A 1 84 ? 3.492 -4.936 -18.697 1.00 84.69 84 SER A O 1
ATOM 607 N N . PHE A 1 85 ? 2.510 -2.991 -18.183 1.00 72.81 85 PHE A N 1
ATOM 608 C CA . PHE A 1 85 ? 2.285 -2.567 -19.564 1.00 72.81 85 PHE A CA 1
ATOM 609 C C . PHE A 1 85 ? 3.270 -1.466 -19.938 1.00 72.81 85 PHE A C 1
ATOM 611 O O . PHE A 1 85 ? 2.930 -0.280 -19.959 1.00 72.81 85 PHE A O 1
ATOM 618 N N . ARG A 1 86 ? 4.506 -1.854 -20.255 1.00 56.88 86 ARG A N 1
ATOM 619 C CA . ARG A 1 86 ? 5.402 -0.992 -21.022 1.00 56.88 86 ARG A CA 1
ATOM 620 C C . ARG A 1 86 ? 5.560 -1.572 -22.429 1.00 56.88 86 ARG A C 1
ATOM 622 O O . ARG A 1 86 ? 5.912 -2.734 -22.579 1.00 56.88 86 ARG A O 1
ATOM 629 N N . LYS A 1 87 ? 5.174 -0.752 -23.414 1.00 47.16 87 LYS A N 1
ATOM 630 C CA . LYS A 1 87 ? 5.436 -0.930 -24.850 1.00 47.16 87 LYS A CA 1
ATOM 631 C C . LYS A 1 87 ? 6.930 -0.879 -25.135 1.00 47.16 87 LYS A C 1
ATOM 633 O O . LYS A 1 87 ? 7.593 -0.047 -24.469 1.00 47.16 87 LYS A O 1
#

Foldseek 3Di:
DVVLLVVLVVLLVLLQLLLVQLCDCHRDRPLAQGNDNQLSVLSVQLNVLSVVLNVCVVVVVNVSSVVSNVSSVVSSVVSSCRRPDDD

Secondary structure (DSSP, 8-state):
-HHHHHHHHHHHHHHHHHHHHHHSSS--STT-SS--HHHHHHHHHHHHHHHHHHHHHHTT-HHHHHHHHHHHHHHHHHHHHHHH---

Nearest PDB structures (foldseek):
  6bwj-assembly1_A  TM=5.609E-01  e=7.210E+00  Oryctolagus cuniculus
  6bwj-assembly1_B  TM=5.719E-01  e=8.898E+00  Oryctolagus cuniculus

Mean predicted aligned error: 3.76 Å

Radius of gyration: 13.14 Å; Cα contacts (8 Å, |Δi|>4): 131; chains: 1; bounding box: 34×17×40 Å

pLDDT: mean 90.5, std 7.78, range [47.16, 96.69]